Protein AF-A0AAU7WJQ3-F1 (afdb_monomer_lite)

pLDDT: mean 75.24, std 16.5, range [45.16, 92.25]

Sequence (68 aa):
MALKREGGTMITYEDELKQEGREEGRQEEKIEITRNLIKLGSSLDFIKKATGLSEKKVLEIKEKLEKE

Organism: NCBI:txid2824910

Secondary structure (DSSP, 8-state):
-------S----HHHHHHHHHHHHHHHHHHHHHHHHHHHTT--HHHHHHHH---HHHHHHHHHHHHT-

Foldseek 3Di:
DDDDDDDDDCPDVVVVVVVVVVVVVLVVVLLVLLLVCVVVVHDLVVNCVVSVDDSVVSVVSVVVVVVD

Structure (mmCIF, N/CA/C/O backbone):
data_AF-A0AAU7WJQ3-F1
#
_entry.id   AF-A0AAU7WJQ3-F1
#
loop_
_atom_site.group_PDB
_atom_site.id
_atom_site.type_symbol
_atom_site.label_atom_id
_atom_site.label_alt_id
_atom_site.label_comp_id
_atom_site.label_asym_id
_atom_site.label_entity_id
_atom_site.label_seq_id
_atom_site.pdbx_PDB_ins_code
_atom_site.Cartn_x
_atom_site.Cartn_y
_atom_site.Cartn_z
_atom_site.occupancy
_atom_site.B_iso_or_equiv
_atom_site.auth_seq_id
_atom_site.auth_comp_id
_atom_site.auth_asym_id
_atom_site.auth_atom_id
_atom_site.pdbx_PDB_model_num
ATOM 1 N N . MET A 1 1 ? 45.877 8.292 -14.330 1.00 51.47 1 MET A N 1
ATOM 2 C CA . MET A 1 1 ? 44.779 7.356 -14.009 1.00 51.47 1 MET A CA 1
ATOM 3 C C . MET A 1 1 ? 44.624 6.446 -15.218 1.00 51.47 1 MET A C 1
ATOM 5 O O . MET A 1 1 ? 44.364 6.949 -16.303 1.00 51.47 1 MET A O 1
ATOM 9 N N . ALA A 1 2 ? 45.006 5.176 -15.091 1.00 45.16 2 ALA A N 1
ATOM 10 C CA . ALA A 1 2 ? 45.211 4.291 -16.235 1.00 45.16 2 ALA A CA 1
ATOM 11 C C . ALA A 1 2 ? 43.872 3.836 -16.835 1.00 45.16 2 ALA A C 1
ATOM 13 O O . ALA A 1 2 ? 43.055 3.236 -16.144 1.00 45.16 2 ALA A O 1
ATOM 14 N N . LEU A 1 3 ? 43.674 4.111 -18.125 1.00 51.09 3 LEU A N 1
ATOM 15 C CA . LEU A 1 3 ? 42.601 3.545 -18.936 1.00 51.09 3 LEU A CA 1
ATOM 16 C C . LEU A 1 3 ? 43.065 2.179 -19.454 1.00 51.09 3 LEU A C 1
ATOM 18 O O . LEU A 1 3 ? 43.927 2.110 -20.329 1.00 51.09 3 LEU A O 1
ATOM 22 N N . LYS A 1 4 ? 42.492 1.096 -18.925 1.00 48.03 4 LYS A N 1
ATOM 23 C CA . LYS A 1 4 ? 42.525 -0.223 -19.565 1.00 48.03 4 LYS A CA 1
ATOM 24 C C . LYS A 1 4 ? 41.165 -0.460 -20.214 1.00 48.03 4 LYS A C 1
ATOM 26 O O . LYS A 1 4 ? 40.165 -0.611 -19.524 1.00 48.03 4 LYS A O 1
ATOM 31 N N . ARG A 1 5 ? 41.144 -0.441 -21.548 1.00 56.56 5 ARG A N 1
ATOM 32 C CA . ARG A 1 5 ? 40.059 -0.986 -22.368 1.00 56.56 5 ARG A CA 1
ATOM 33 C C . ARG A 1 5 ? 40.327 -2.475 -22.543 1.00 56.56 5 ARG A C 1
ATOM 35 O O . ARG A 1 5 ? 41.316 -2.813 -23.181 1.00 56.56 5 ARG A O 1
ATOM 42 N N . GLU A 1 6 ? 39.434 -3.325 -22.057 1.00 47.72 6 GLU A N 1
ATOM 43 C CA . GLU A 1 6 ? 39.251 -4.673 -22.599 1.00 47.72 6 GLU A CA 1
ATOM 44 C C . GLU A 1 6 ? 37.757 -4.910 -22.822 1.00 47.72 6 GLU A C 1
ATOM 46 O O . GLU A 1 6 ? 36.914 -4.427 -22.069 1.00 47.72 6 GLU A O 1
ATOM 51 N N . GLY A 1 7 ? 37.456 -5.534 -23.958 1.00 49.69 7 GLY A N 1
ATOM 52 C CA . GLY A 1 7 ? 36.119 -5.676 -24.509 1.00 49.69 7 GLY A CA 1
ATOM 53 C C . GLY A 1 7 ? 35.178 -6.503 -23.637 1.00 49.69 7 GLY A C 1
ATOM 54 O O . GLY A 1 7 ? 35.562 -7.497 -23.032 1.00 49.69 7 GLY A O 1
ATOM 55 N N . GLY A 1 8 ? 33.917 -6.090 -23.643 1.00 45.56 8 GLY A N 1
ATOM 56 C CA . GLY A 1 8 ? 32.818 -6.756 -22.960 1.00 45.56 8 GLY A CA 1
ATOM 57 C C . GLY A 1 8 ? 31.763 -5.715 -22.641 1.00 45.56 8 GLY A C 1
ATOM 58 O O . GLY A 1 8 ? 31.972 -4.900 -21.758 1.00 45.56 8 GLY A O 1
ATOM 59 N N . THR A 1 9 ? 30.712 -5.691 -23.460 1.00 48.00 9 THR A N 1
ATOM 60 C CA . THR A 1 9 ? 29.423 -5.003 -23.295 1.00 48.00 9 THR A CA 1
ATOM 61 C C . THR A 1 9 ? 29.408 -3.856 -22.279 1.00 48.00 9 THR A C 1
ATOM 63 O O . THR A 1 9 ? 29.347 -4.084 -21.076 1.00 48.00 9 THR A O 1
ATOM 66 N N . MET A 1 10 ? 29.376 -2.616 -22.778 1.00 50.84 10 MET A N 1
ATOM 67 C CA . MET A 1 10 ? 28.898 -1.467 -22.006 1.00 50.84 10 MET A CA 1
ATOM 68 C C . MET A 1 10 ? 27.428 -1.731 -21.657 1.00 50.84 10 MET A C 1
ATOM 70 O O . MET A 1 10 ? 26.535 -1.299 -22.379 1.00 50.84 10 MET A O 1
ATOM 74 N N . ILE A 1 11 ? 27.169 -2.491 -20.594 1.00 54.88 11 ILE A N 1
ATOM 75 C CA . ILE A 1 11 ? 25.903 -2.404 -19.876 1.00 54.88 11 ILE A CA 1
ATOM 76 C C . ILE A 1 11 ? 26.005 -1.031 -19.227 1.00 54.88 11 ILE A C 1
ATOM 78 O O . ILE A 1 11 ? 26.752 -0.820 -18.274 1.00 54.88 11 ILE A O 1
ATOM 82 N N . THR A 1 12 ? 25.469 -0.040 -19.927 1.00 55.78 12 THR A N 1
ATOM 83 C CA . THR A 1 12 ? 25.639 1.362 -19.584 1.00 55.78 12 THR A CA 1
ATOM 84 C C . THR A 1 12 ? 25.039 1.572 -18.206 1.00 55.78 12 THR A C 1
ATOM 86 O O . THR A 1 12 ? 23.886 1.220 -17.998 1.00 55.78 12 THR A O 1
ATOM 89 N N . TYR A 1 13 ? 25.785 2.184 -17.289 1.00 53.78 13 TYR A N 1
ATOM 90 C CA . TYR A 1 13 ? 25.295 2.651 -15.985 1.00 53.78 13 TYR A CA 1
ATOM 91 C C . TYR A 1 13 ? 23.946 3.408 -16.078 1.00 53.78 13 TYR A C 1
ATOM 93 O O . TYR A 1 13 ? 23.189 3.473 -15.119 1.00 53.78 13 TYR A O 1
ATOM 101 N N . GLU A 1 14 ? 23.605 3.947 -17.253 1.00 55.28 14 GLU A N 1
ATOM 102 C CA . GLU A 1 14 ? 22.310 4.551 -17.586 1.00 55.28 14 GLU A CA 1
ATOM 103 C C . GLU A 1 14 ? 21.120 3.573 -17.592 1.00 55.28 14 GLU A C 1
ATOM 105 O O . GLU A 1 14 ? 20.002 3.978 -17.268 1.00 55.28 14 GLU A O 1
ATOM 110 N N . ASP A 1 15 ? 21.332 2.308 -17.963 1.00 56.03 15 ASP A N 1
ATOM 111 C CA . ASP A 1 15 ? 20.298 1.269 -17.948 1.00 56.03 15 ASP A CA 1
ATOM 112 C C . ASP A 1 15 ? 20.023 0.788 -16.522 1.00 56.03 15 ASP A C 1
ATOM 114 O O . ASP A 1 15 ? 18.860 0.592 -16.173 1.00 56.03 15 ASP A O 1
ATOM 118 N N . GLU A 1 16 ? 21.059 0.678 -15.683 1.00 55.97 16 GLU A N 1
ATOM 119 C CA . GLU A 1 16 ? 20.910 0.386 -14.250 1.00 55.97 16 GLU A CA 1
ATOM 120 C C . GLU A 1 16 ? 20.146 1.519 -13.548 1.00 55.97 16 GLU A C 1
ATOM 122 O O . GLU A 1 16 ? 19.103 1.272 -12.947 1.00 55.97 16 GLU A O 1
ATOM 127 N N . LEU A 1 17 ? 20.549 2.779 -13.754 1.00 55.88 17 LEU A N 1
ATOM 128 C CA . LEU A 1 17 ? 19.855 3.945 -13.185 1.00 55.88 17 LEU A CA 1
ATOM 129 C C . LEU A 1 17 ? 18.399 4.081 -13.675 1.00 55.88 17 LEU A C 1
ATOM 131 O O . LEU A 1 17 ? 17.513 4.479 -12.916 1.00 55.88 17 LEU A O 1
ATOM 135 N N . LYS A 1 18 ? 18.110 3.746 -14.942 1.00 60.16 18 LYS A N 1
ATOM 136 C CA . LYS A 1 18 ? 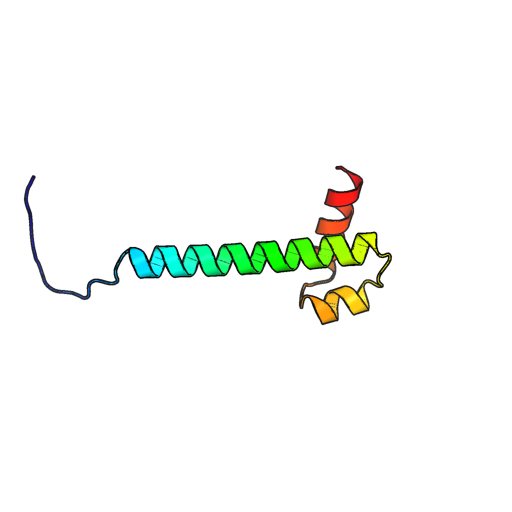16.730 3.732 -15.465 1.00 60.16 18 LYS A CA 1
ATOM 137 C C . LYS A 1 18 ? 15.899 2.579 -14.919 1.00 60.16 18 LYS A C 1
ATOM 139 O O . LYS A 1 18 ? 14.681 2.737 -14.805 1.00 60.16 18 LYS A O 1
ATOM 144 N N . GLN A 1 19 ? 16.502 1.420 -14.662 1.00 60.69 19 GLN A N 1
ATOM 145 C CA . GLN A 1 19 ? 15.807 0.296 -14.041 1.00 60.69 19 GLN A CA 1
ATOM 146 C C . GLN A 1 19 ? 15.483 0.605 -12.582 1.00 60.69 19 GLN A C 1
ATOM 148 O O . GLN A 1 19 ? 14.319 0.478 -12.208 1.00 60.69 19 GLN A O 1
ATOM 153 N N . GLU A 1 20 ? 16.447 1.120 -11.816 1.00 58.66 20 GLU A N 1
ATOM 154 C CA . GLU A 1 20 ? 16.250 1.536 -10.424 1.00 58.66 20 GLU A CA 1
ATOM 155 C C . GLU A 1 20 ? 15.151 2.600 -10.306 1.00 58.66 20 GLU A C 1
ATOM 157 O O . GLU A 1 20 ? 14.167 2.386 -9.600 1.00 58.66 20 GLU A O 1
ATOM 162 N N . GLY A 1 21 ? 15.205 3.676 -11.102 1.00 62.34 21 GLY A N 1
ATOM 163 C CA . GLY A 1 21 ? 14.172 4.721 -11.061 1.00 62.34 21 GLY A CA 1
ATOM 164 C C . GLY A 1 21 ? 12.770 4.245 -11.481 1.00 62.34 21 GLY A C 1
ATOM 165 O O . GLY A 1 21 ? 11.758 4.766 -11.010 1.00 62.34 21 GLY A O 1
ATOM 166 N N . ARG A 1 22 ? 12.669 3.230 -12.352 1.00 63.31 22 ARG A N 1
ATOM 167 C CA . ARG A 1 22 ? 11.379 2.611 -12.720 1.00 63.31 22 ARG A CA 1
ATOM 168 C C . ARG A 1 22 ? 10.857 1.665 -11.647 1.00 63.31 22 ARG A C 1
ATOM 170 O O . ARG A 1 22 ? 9.642 1.522 -11.511 1.00 63.31 22 ARG A O 1
ATOM 177 N N . GLU A 1 23 ? 11.746 0.9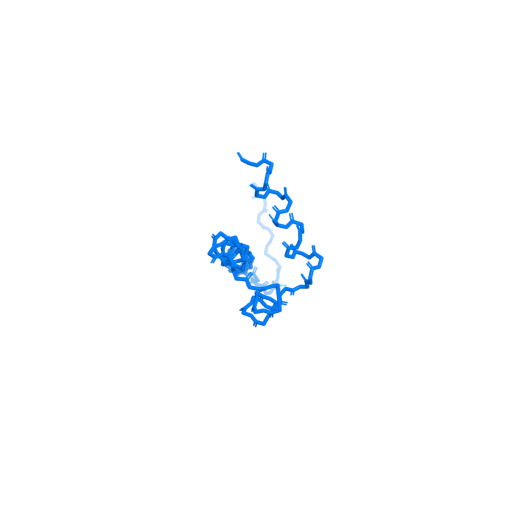75 -10.948 1.00 62.09 23 GLU A N 1
ATOM 178 C CA . GLU A 1 23 ? 11.384 0.034 -9.897 1.00 62.09 23 GLU A CA 1
ATOM 179 C C . GLU A 1 23 ? 10.963 0.772 -8.622 1.00 62.09 23 GLU A C 1
ATOM 181 O O . GLU A 1 23 ? 9.905 0.459 -8.072 1.00 62.09 23 GLU A O 1
ATOM 186 N N . GLU A 1 24 ? 11.693 1.822 -8.233 1.00 62.47 24 GLU A N 1
ATOM 187 C CA . GLU A 1 24 ? 11.331 2.706 -7.120 1.00 62.47 24 GLU A CA 1
ATOM 188 C C . GLU A 1 24 ? 9.986 3.398 -7.368 1.00 62.47 24 GLU A C 1
ATOM 190 O O . GLU A 1 24 ? 9.068 3.255 -6.558 1.00 62.47 24 GLU A O 1
ATOM 195 N N . GLY A 1 25 ? 9.796 4.019 -8.540 1.00 67.62 25 GLY A N 1
ATOM 196 C CA . GLY A 1 25 ? 8.532 4.685 -8.872 1.00 67.62 25 GLY A CA 1
ATOM 197 C C . GLY A 1 25 ? 7.321 3.742 -8.842 1.00 67.62 25 GLY A C 1
ATOM 198 O O . GLY A 1 25 ? 6.252 4.105 -8.356 1.00 67.62 25 GLY A O 1
ATOM 199 N N . ARG A 1 26 ? 7.487 2.485 -9.278 1.00 69.81 26 ARG A N 1
ATOM 200 C CA . ARG A 1 26 ? 6.417 1.469 -9.220 1.00 69.81 26 ARG A CA 1
ATOM 201 C C . ARG A 1 26 ? 6.090 1.019 -7.800 1.00 69.81 26 ARG A C 1
ATOM 203 O O . ARG A 1 26 ? 4.953 0.613 -7.543 1.00 69.81 26 ARG A O 1
ATOM 210 N N . GLN A 1 27 ? 7.065 1.004 -6.895 1.00 70.94 27 GLN A N 1
ATOM 211 C CA . GLN A 1 27 ? 6.819 0.651 -5.499 1.00 70.94 27 GLN A CA 1
ATOM 212 C C . GLN A 1 27 ? 6.160 1.806 -4.744 1.00 70.94 27 GLN A C 1
ATOM 214 O O . GLN A 1 27 ? 5.199 1.571 -4.006 1.00 70.94 27 GLN A O 1
ATOM 219 N N . GLU A 1 28 ? 6.614 3.036 -4.978 1.00 77.00 28 GLU A N 1
ATOM 220 C CA . GLU A 1 28 ? 6.022 4.243 -4.400 1.00 77.00 28 GLU A CA 1
ATOM 221 C C . GLU A 1 28 ? 4.565 4.420 -4.834 1.00 77.00 28 GLU A C 1
ATOM 223 O O . GLU A 1 28 ? 3.692 4.565 -3.978 1.00 77.00 28 GLU A O 1
ATOM 228 N N . GLU A 1 29 ? 4.275 4.267 -6.129 1.00 83.06 29 GLU A N 1
ATOM 229 C CA . GLU A 1 29 ? 2.919 4.388 -6.677 1.00 83.06 29 GLU A CA 1
ATOM 230 C C . GLU A 1 29 ? 1.950 3.386 -6.026 1.00 83.06 29 GLU A C 1
ATOM 232 O O . GLU A 1 29 ? 0.851 3.743 -5.599 1.00 83.06 29 GLU A O 1
ATOM 237 N N . LYS A 1 30 ? 2.361 2.123 -5.851 1.00 84.69 30 LYS A N 1
ATOM 238 C CA . LYS A 1 30 ? 1.523 1.106 -5.188 1.00 84.69 30 LYS A CA 1
ATOM 239 C C . LYS A 1 30 ? 1.245 1.437 -3.726 1.00 84.69 30 LYS A C 1
ATOM 241 O O . LYS A 1 30 ? 0.144 1.169 -3.230 1.00 84.69 30 LYS A O 1
ATOM 246 N N . ILE A 1 3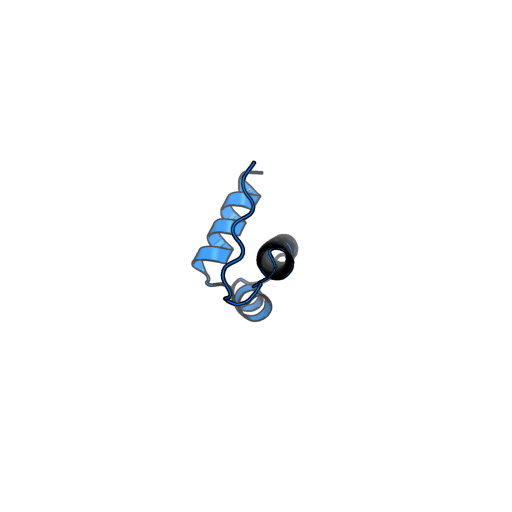1 ? 2.236 1.981 -3.023 1.00 86.00 31 ILE A N 1
ATOM 247 C CA . ILE A 1 31 ? 2.090 2.394 -1.627 1.00 86.00 31 ILE A CA 1
ATOM 248 C C . ILE A 1 31 ? 1.146 3.594 -1.541 1.00 86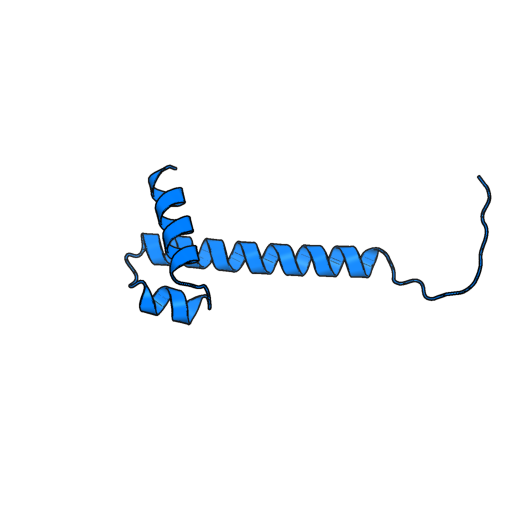.00 31 ILE A C 1
ATOM 250 O O . ILE A 1 31 ? 0.240 3.580 -0.710 1.00 86.00 31 ILE A O 1
ATOM 254 N N . GLU A 1 32 ? 1.308 4.594 -2.404 1.00 89.19 32 GLU A N 1
ATOM 255 C CA . GLU A 1 32 ? 0.460 5.785 -2.437 1.00 89.19 32 GLU A CA 1
ATOM 256 C C . GLU A 1 32 ? -0.997 5.439 -2.767 1.00 89.19 32 GLU A C 1
ATOM 258 O O . GLU A 1 32 ? -1.903 5.821 -2.023 1.00 89.19 32 GLU A O 1
ATOM 263 N N . ILE A 1 33 ? -1.232 4.617 -3.797 1.00 89.50 33 ILE A N 1
ATOM 264 C CA . ILE A 1 33 ? -2.571 4.112 -4.135 1.00 89.50 33 ILE A CA 1
ATOM 265 C C . ILE A 1 33 ? -3.178 3.384 -2.931 1.00 89.50 33 ILE A C 1
ATOM 267 O O . ILE A 1 33 ? -4.319 3.652 -2.559 1.00 89.50 33 ILE A O 1
ATOM 271 N N . THR A 1 34 ? -2.417 2.506 -2.270 1.00 92.25 34 THR A N 1
ATOM 272 C CA . THR A 1 34 ? -2.890 1.797 -1.071 1.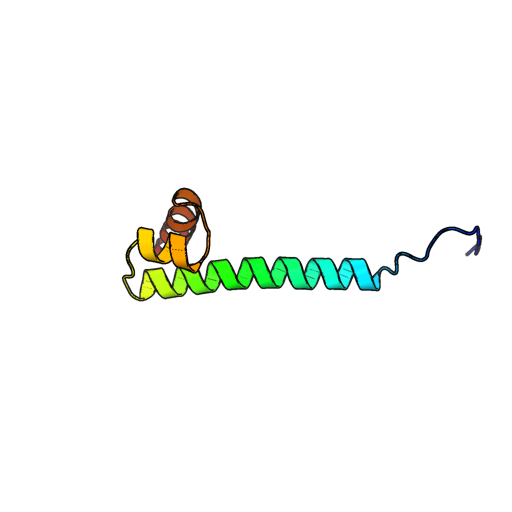00 92.25 34 THR A CA 1
ATOM 273 C C . THR A 1 34 ? -3.283 2.768 0.041 1.00 92.25 34 THR A C 1
ATOM 275 O O . THR A 1 34 ? -4.362 2.626 0.615 1.00 92.25 34 THR A O 1
ATOM 278 N N . ARG A 1 35 ? -2.451 3.781 0.328 1.00 90.56 35 ARG A N 1
ATOM 279 C CA . ARG A 1 35 ? -2.753 4.795 1.350 1.00 90.56 35 ARG A CA 1
ATOM 280 C C . ARG A 1 35 ? -4.028 5.563 1.017 1.00 90.56 35 ARG A C 1
ATOM 282 O O . ARG A 1 35 ? -4.877 5.732 1.890 1.00 90.56 35 ARG A O 1
ATOM 289 N N . ASN A 1 36 ? -4.181 5.991 -0.233 1.00 91.88 36 ASN A N 1
ATOM 290 C CA . ASN A 1 36 ? -5.353 6.735 -0.687 1.00 91.88 36 ASN A CA 1
ATOM 291 C C . ASN A 1 36 ? -6.625 5.892 -0.566 1.00 91.88 36 ASN A C 1
ATOM 293 O O . ASN A 1 36 ? -7.626 6.362 -0.032 1.00 91.88 36 ASN A O 1
ATOM 297 N N . LEU A 1 37 ? -6.576 4.620 -0.964 1.00 92.00 37 LEU A N 1
ATOM 298 C CA . LEU A 1 37 ? -7.712 3.711 -0.831 1.00 92.00 37 LEU A CA 1
ATOM 299 C C . LEU A 1 37 ? -8.098 3.450 0.635 1.00 92.00 37 LEU A C 1
ATOM 301 O O . LEU A 1 37 ? -9.290 3.420 0.942 1.00 92.00 37 LEU A O 1
ATOM 305 N N . ILE A 1 38 ? -7.120 3.310 1.540 1.00 90.44 38 ILE A N 1
ATOM 306 C CA . ILE A 1 38 ? -7.366 3.186 2.988 1.00 90.44 38 ILE A CA 1
ATOM 307 C C . ILE A 1 38 ? -8.048 4.450 3.524 1.00 90.44 38 ILE A C 1
ATOM 309 O O . ILE A 1 38 ? -9.057 4.346 4.218 1.00 90.44 38 ILE A O 1
ATOM 313 N N . LYS A 1 39 ? -7.540 5.640 3.170 1.00 88.62 39 LYS A N 1
ATOM 314 C CA . LYS A 1 39 ? -8.122 6.933 3.580 1.00 88.62 39 LYS A CA 1
ATOM 315 C C . LYS A 1 39 ? -9.550 7.125 3.065 1.00 88.62 39 LYS A C 1
ATOM 317 O O . LYS A 1 39 ? -10.372 7.715 3.755 1.00 88.62 39 LYS A O 1
ATOM 322 N N . LEU A 1 40 ? -9.857 6.591 1.883 1.00 90.56 40 LEU A N 1
ATOM 323 C CA . LEU A 1 40 ? -11.204 6.580 1.306 1.00 90.56 40 LEU A CA 1
ATOM 324 C C . LEU A 1 40 ? -12.141 5.536 1.946 1.00 90.56 40 LEU A C 1
ATOM 326 O O . LEU A 1 40 ? -13.299 5.442 1.549 1.00 90.56 40 LEU A O 1
ATOM 330 N N . GLY A 1 41 ? -11.665 4.735 2.907 1.00 88.50 41 GLY A N 1
ATOM 331 C CA . GLY A 1 41 ? -12.463 3.694 3.562 1.00 88.50 41 GLY A CA 1
ATOM 332 C C . GLY A 1 41 ? -12.720 2.467 2.681 1.00 88.50 41 GLY A C 1
ATOM 333 O O . GLY A 1 41 ? -13.691 1.742 2.895 1.00 88.50 41 GLY A O 1
ATOM 334 N N . SER A 1 42 ? -11.872 2.227 1.675 1.00 92.12 42 SER A N 1
ATOM 335 C CA . SER A 1 42 ? -12.014 1.073 0.784 1.00 92.12 42 SER A CA 1
ATOM 336 C C . SER A 1 42 ? -11.793 -0.245 1.529 1.00 92.12 42 SER A C 1
ATOM 338 O O . SER A 1 42 ? -10.938 -0.352 2.408 1.00 92.12 42 SER A O 1
ATOM 340 N N . SER A 1 43 ? -12.533 -1.282 1.134 1.00 91.19 43 SER A N 1
ATOM 341 C CA . SER A 1 43 ? -12.361 -2.628 1.693 1.00 91.19 43 SER A CA 1
ATOM 342 C C . SER A 1 43 ? -10.984 -3.224 1.371 1.00 91.19 43 SER A C 1
ATOM 344 O O . SER A 1 43 ? -10.417 -2.995 0.299 1.00 91.19 43 SER A O 1
ATOM 346 N N . LEU A 1 44 ? -10.470 -4.050 2.284 1.00 88.06 44 LEU A N 1
ATOM 347 C CA . LEU A 1 44 ? -9.169 -4.714 2.162 1.00 88.06 44 LEU A CA 1
ATOM 348 C C . LEU A 1 44 ? -9.067 -5.576 0.892 1.00 88.06 44 LEU A C 1
ATOM 350 O O . LEU A 1 44 ? -8.045 -5.552 0.207 1.00 88.06 44 LEU A O 1
ATOM 354 N N . ASP A 1 45 ? -10.142 -6.277 0.530 1.00 90.44 45 ASP A N 1
ATOM 355 C CA . ASP A 1 45 ? -10.200 -7.094 -0.687 1.00 90.44 45 ASP A CA 1
ATOM 356 C C . ASP A 1 45 ? -10.138 -6.262 -1.969 1.00 90.44 45 ASP A C 1
ATOM 358 O O . ASP A 1 45 ? -9.488 -6.665 -2.937 1.00 90.44 45 ASP A O 1
ATOM 362 N N . PHE A 1 46 ? -10.778 -5.088 -1.982 1.00 91.00 46 PHE A N 1
ATOM 363 C CA . PHE A 1 46 ? -10.690 -4.167 -3.112 1.00 91.00 46 PHE A CA 1
ATOM 364 C C . PHE A 1 46 ? -9.270 -3.626 -3.269 1.00 91.00 46 PHE A C 1
ATOM 366 O O . PHE A 1 46 ? -8.724 -3.645 -4.369 1.00 91.00 46 PHE A O 1
ATOM 373 N N . ILE A 1 47 ? -8.640 -3.227 -2.161 1.00 90.38 47 ILE A N 1
ATOM 374 C CA . ILE A 1 47 ? -7.259 -2.735 -2.156 1.00 90.38 47 ILE A CA 1
ATOM 375 C C . ILE A 1 47 ? -6.305 -3.806 -2.693 1.00 90.38 47 ILE A C 1
ATOM 377 O O . ILE A 1 47 ? -5.515 -3.517 -3.587 1.00 90.38 47 ILE A O 1
ATOM 381 N N . LYS A 1 48 ? -6.423 -5.056 -2.223 1.00 91.56 48 LYS A N 1
ATOM 382 C CA . LYS A 1 48 ? -5.609 -6.189 -2.702 1.00 91.56 48 LYS A CA 1
ATOM 383 C C . LYS A 1 48 ? -5.758 -6.403 -4.211 1.00 91.56 48 LYS A C 1
ATOM 385 O O . LYS A 1 48 ? -4.762 -6.615 -4.895 1.00 91.56 48 LYS A O 1
ATOM 390 N N . LYS A 1 49 ? -6.983 -6.318 -4.743 1.00 89.94 49 LYS A N 1
ATOM 391 C CA . LYS A 1 49 ? -7.244 -6.441 -6.188 1.00 89.94 49 LYS A CA 1
ATOM 392 C C . LYS A 1 49 ? -6.696 -5.262 -6.993 1.00 89.94 49 LYS A C 1
ATOM 394 O O . LYS A 1 49 ? -6.185 -5.478 -8.084 1.00 89.94 49 LYS A O 1
ATOM 399 N N . ALA A 1 50 ? -6.797 -4.045 -6.464 1.00 87.62 50 ALA A N 1
ATOM 400 C CA . ALA A 1 50 ? -6.360 -2.830 -7.144 1.00 87.62 50 ALA A CA 1
ATOM 401 C C . ALA A 1 50 ? -4.830 -2.691 -7.188 1.00 87.62 50 ALA A C 1
ATOM 403 O O . ALA A 1 50 ? -4.282 -2.247 -8.191 1.00 87.62 50 ALA A O 1
ATOM 404 N N . THR A 1 51 ? -4.131 -3.078 -6.116 1.00 86.69 51 THR A N 1
ATOM 405 C CA . THR A 1 51 ? -2.678 -2.862 -5.982 1.00 86.69 51 THR A CA 1
ATOM 406 C C . THR A 1 51 ? -1.851 -4.127 -6.205 1.00 86.69 51 THR A C 1
ATOM 408 O O . THR A 1 51 ? -0.636 -4.050 -6.409 1.00 86.69 51 THR A O 1
ATOM 411 N N . GLY A 1 52 ? -2.491 -5.302 -6.165 1.00 88.12 52 GLY A N 1
ATOM 412 C CA . GLY A 1 52 ? -1.826 -6.604 -6.230 1.00 88.12 52 GLY A CA 1
ATOM 413 C C . GLY A 1 52 ? -0.978 -6.915 -4.994 1.00 88.12 52 GLY A C 1
ATOM 414 O O . GLY A 1 52 ? -0.163 -7.836 -5.025 1.00 88.12 52 GLY A O 1
ATOM 415 N N . LEU A 1 53 ? -1.118 -6.133 -3.918 1.00 87.81 53 LEU A N 1
ATOM 416 C CA . LEU A 1 53 ? -0.379 -6.336 -2.679 1.00 87.81 53 LEU A CA 1
ATOM 417 C C . LEU A 1 53 ? -1.021 -7.423 -1.819 1.00 87.81 53 LEU A C 1
ATOM 419 O O . LEU A 1 53 ? -2.230 -7.658 -1.842 1.00 87.81 53 LEU A O 1
ATOM 423 N N . SER A 1 54 ? -0.187 -8.069 -1.008 1.00 88.88 54 SER A N 1
ATOM 424 C CA . SER A 1 54 ? -0.662 -9.001 0.002 1.00 88.88 54 SER A CA 1
ATOM 425 C C . SER A 1 54 ? -1.352 -8.259 1.142 1.00 88.88 54 SER A C 1
ATOM 427 O O . SER A 1 54 ? -1.036 -7.114 1.469 1.00 88.88 54 SER A O 1
ATOM 429 N N . GLU A 1 55 ? -2.273 -8.951 1.801 1.00 88.81 55 GLU A N 1
ATOM 430 C CA . GLU A 1 55 ? -3.040 -8.412 2.921 1.00 88.81 55 GLU A CA 1
ATOM 431 C C . GLU A 1 55 ? -2.153 -7.883 4.050 1.00 88.81 55 GLU A C 1
ATOM 433 O O . GLU A 1 55 ? -2.342 -6.766 4.524 1.00 88.81 55 GLU A O 1
ATOM 438 N N . LYS A 1 56 ? -1.109 -8.645 4.398 1.00 90.56 56 LYS A N 1
ATOM 439 C CA . LYS A 1 56 ? -0.101 -8.245 5.382 1.00 90.56 56 LYS A CA 1
ATOM 440 C C . LYS A 1 56 ? 0.537 -6.901 5.029 1.00 90.56 56 LYS A C 1
ATOM 442 O O . LYS A 1 56 ? 0.756 -6.086 5.918 1.00 90.56 56 LYS A O 1
ATOM 447 N N . LYS A 1 57 ? 0.822 -6.655 3.744 1.00 88.00 57 LYS A N 1
ATOM 448 C CA . LYS A 1 57 ? 1.447 -5.403 3.304 1.00 88.00 57 LYS A CA 1
ATOM 449 C C . LYS A 1 57 ? 0.485 -4.224 3.402 1.00 88.00 57 LYS A C 1
ATOM 451 O O . LYS A 1 57 ? 0.891 -3.147 3.823 1.00 88.00 57 LYS A O 1
ATOM 456 N N . VAL A 1 58 ? -0.786 -4.436 3.066 1.00 89.81 58 VAL A N 1
ATOM 457 C CA . VAL A 1 58 ? -1.829 -3.412 3.216 1.00 89.81 58 VAL A CA 1
ATOM 458 C C . VAL A 1 58 ? -2.036 -3.054 4.692 1.00 89.81 58 VAL A C 1
ATOM 460 O O . VAL A 1 58 ? -2.114 -1.873 5.020 1.00 89.81 58 VAL A O 1
ATOM 463 N N . LEU A 1 59 ? -2.052 -4.047 5.587 1.00 90.56 59 LEU A N 1
ATOM 464 C CA . LEU A 1 59 ? -2.132 -3.826 7.035 1.00 90.56 59 LEU A CA 1
ATOM 465 C C . LEU A 1 59 ? -0.908 -3.079 7.578 1.00 90.56 59 LEU A C 1
ATOM 467 O O . LEU A 1 59 ? -1.074 -2.132 8.334 1.00 90.56 59 LEU A O 1
ATOM 471 N N . GLU A 1 60 ? 0.304 -3.428 7.139 1.00 90.94 60 GLU A N 1
ATOM 472 C CA . GLU A 1 60 ? 1.529 -2.706 7.517 1.00 90.94 60 GLU A CA 1
ATOM 473 C C . GLU A 1 60 ? 1.461 -1.222 7.111 1.00 90.94 60 GLU A C 1
ATOM 475 O O . GLU A 1 60 ? 1.859 -0.341 7.872 1.00 90.94 60 GLU A O 1
ATOM 480 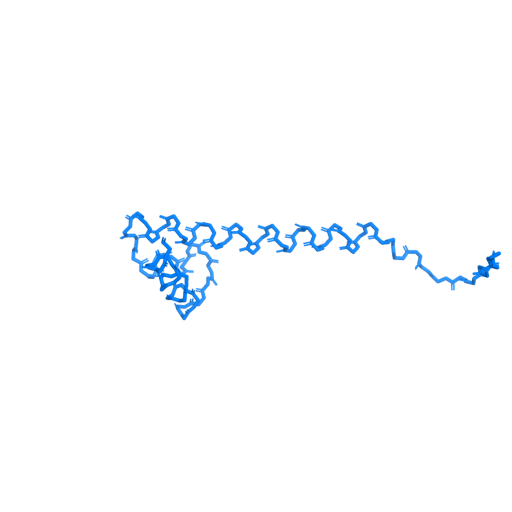N N . ILE A 1 61 ? 0.934 -0.928 5.916 1.00 89.19 61 ILE A N 1
ATOM 481 C CA . ILE A 1 61 ? 0.732 0.449 5.441 1.00 89.19 61 ILE A CA 1
ATOM 482 C C . ILE A 1 61 ? -0.335 1.157 6.281 1.00 89.19 61 ILE A C 1
ATOM 484 O O . ILE A 1 61 ? -0.154 2.320 6.636 1.00 89.19 61 ILE A O 1
ATOM 488 N N . LYS A 1 62 ? -1.422 0.462 6.631 1.00 87.69 62 LYS A N 1
ATOM 489 C CA . LYS A 1 62 ? -2.475 0.995 7.499 1.00 87.69 62 LYS A CA 1
ATOM 490 C C . LYS A 1 62 ? -1.940 1.353 8.890 1.00 87.69 62 LYS A C 1
ATOM 492 O O . LYS A 1 62 ? -2.175 2.458 9.356 1.00 87.69 62 LYS A O 1
ATOM 497 N N . GLU A 1 63 ? -1.178 0.463 9.520 1.00 90.00 63 GLU A N 1
ATOM 498 C CA . GLU A 1 63 ? -0.566 0.721 10.830 1.00 90.00 63 GLU A CA 1
ATOM 499 C C . GLU A 1 63 ? 0.419 1.892 10.795 1.00 90.00 63 GLU A C 1
ATOM 501 O O . GLU A 1 63 ? 0.522 2.642 11.762 1.00 90.00 63 GLU A O 1
ATOM 506 N N . LYS A 1 64 ? 1.165 2.050 9.695 1.00 87.94 64 LYS A N 1
ATOM 507 C CA . LYS A 1 64 ? 2.061 3.197 9.504 1.00 87.94 64 LYS A CA 1
ATOM 508 C C . LYS A 1 64 ? 1.282 4.504 9.369 1.00 87.94 64 LYS A C 1
ATOM 510 O O . LYS A 1 64 ? 1.693 5.484 9.968 1.00 87.94 64 LYS A O 1
ATOM 515 N N . LEU A 1 65 ? 0.156 4.493 8.652 1.00 85.62 65 LEU A N 1
ATOM 516 C CA . LEU A 1 65 ? -0.735 5.651 8.509 1.00 85.62 65 LEU A CA 1
ATOM 517 C C . LEU A 1 65 ? -1.393 6.086 9.823 1.00 85.62 65 LEU A C 1
ATOM 519 O O . LEU A 1 65 ? -1.657 7.265 9.990 1.00 85.62 65 LEU A O 1
ATOM 523 N N . GLU A 1 66 ? -1.698 5.157 10.730 1.00 80.56 66 GLU A N 1
ATOM 524 C CA . GLU A 1 66 ? -2.284 5.485 12.042 1.00 80.56 66 GLU A CA 1
ATOM 525 C C . GLU A 1 66 ? -1.255 6.065 13.030 1.00 80.56 66 GLU A C 1
ATOM 527 O O . GLU A 1 66 ? -1.634 6.619 14.060 1.00 80.56 66 GLU A O 1
ATOM 532 N N . LYS A 1 67 ? 0.044 5.917 12.737 1.00 74.75 67 LYS A N 1
ATOM 533 C CA . LYS A 1 67 ? 1.163 6.417 13.555 1.00 74.75 67 LYS A CA 1
ATOM 534 C C . LYS A 1 67 ? 1.743 7.743 13.050 1.00 74.75 67 LYS A C 1
ATOM 536 O O . LYS A 1 67 ? 2.647 8.270 13.697 1.00 74.75 67 LYS A O 1
ATOM 541 N N . GLU A 1 68 ? 1.274 8.217 11.901 1.00 64.19 68 GLU A N 1
ATOM 542 C CA . GLU A 1 68 ? 1.670 9.465 11.238 1.00 64.19 68 GLU A CA 1
ATOM 543 C C . GLU A 1 68 ? 0.680 10.583 11.595 1.00 64.19 68 GLU A C 1
ATOM 545 O O . GLU A 1 68 ? 1.150 11.693 11.928 1.00 64.19 68 GLU A O 1
#

Radius of gyration: 19.51 Å; chains: 1; bounding box: 58×18×38 Å